Protein AF-A0A9P4R1N8-F1 (afdb_monomer)

Mean predicted aligned error: 10.85 Å

Radius of gyration: 24.96 Å; Cα contacts (8 Å, |Δi|>4): 109; chains: 1; bounding box: 62×34×79 Å

pLDDT: mean 79.17, std 12.23, range [41.78, 90.25]

Solvent-accessible surface area (backbone atoms only — not comparable to full-atom values): 8483 Å² total; per-residue (Å²): 139,83,81,83,84,75,71,70,53,79,75,74,76,54,83,70,43,81,48,61,42,69,92,67,31,77,74,81,20,54,46,74,44,60,58,75,69,59,45,51,52,51,46,52,49,48,19,52,48,48,38,55,48,39,56,56,51,44,51,53,50,44,51,51,52,49,60,65,64,68,69,62,89,75,83,44,74,67,52,55,52,52,52,50,47,62,70,72,44,83,48,42,59,60,39,17,53,52,37,49,51,50,28,58,73,32,56,88,78,39,88,63,34,45,77,71,33,47,64,57,23,50,51,26,43,50,54,41,51,54,28,48,50,60,22,50,53,44,53,55,56,52,59,69,62,66,78,116

Nearest PDB structures (foldseek):
  8szb-assembly1_A  TM=3.441E-01  e=2.178E+00  Homo sapiens
  1xkp-assembly1_A  TM=3.219E-01  e=4.173E+00  Yersinia pestis
  4bpd-assembly2_D  TM=3.514E-01  e=6.438E+00  Escherichia coli K-12
  4brb-assembly2_D  TM=3.048E-01  e=7.575E+00  Escherichia coli K-12

Sequence (148 aa):
MDPAQSLGSADDDVYLGFWINRSVGAVRGSTVTLNRRGGSILIAFLALYITMFGSSFWHLCRYFLHLYCSKDFNTDGLYHQRQALLRNLEMAYDTAVELLVASHAWRKRAQKARRRILPIALLAAIVHLAFFAAGARNFVLLARQTDW

Structure (mmCIF, N/CA/C/O backbone):
data_AF-A0A9P4R1N8-F1
#
_entry.id   AF-A0A9P4R1N8-F1
#
loop_
_atom_site.group_PDB
_atom_site.id
_atom_site.type_symbol
_atom_site.label_atom_id
_atom_site.label_alt_id
_atom_site.label_comp_id
_atom_site.label_asym_id
_atom_site.label_entity_id
_atom_site.label_seq_id
_atom_site.pdbx_PDB_ins_code
_atom_site.Cartn_x
_atom_site.Cartn_y
_atom_site.Cartn_z
_atom_site.occupancy
_atom_site.B_iso_or_equiv
_atom_site.auth_seq_id
_atom_site.auth_comp_id
_atom_site.auth_asym_id
_atom_site.auth_atom_id
_atom_site.pdbx_PDB_model_num
ATOM 1 N N . MET A 1 1 ? 37.495 15.752 -52.838 1.00 44.69 1 MET A N 1
ATOM 2 C CA . MET A 1 1 ? 38.310 14.720 -52.168 1.00 44.69 1 MET A CA 1
ATOM 3 C C . MET A 1 1 ? 38.808 15.377 -50.894 1.00 44.69 1 MET A C 1
ATOM 5 O O . MET A 1 1 ? 39.602 16.293 -51.016 1.00 44.69 1 MET A O 1
ATOM 9 N N . ASP A 1 2 ? 38.217 15.159 -49.720 1.00 41.78 2 ASP A N 1
ATOM 10 C CA . ASP A 1 2 ? 37.586 13.926 -49.225 1.00 41.78 2 ASP A CA 1
ATOM 11 C C . ASP A 1 2 ? 36.152 14.093 -48.680 1.00 41.78 2 ASP A C 1
ATOM 13 O O . ASP A 1 2 ? 35.834 15.120 -48.080 1.00 41.78 2 ASP A O 1
ATOM 17 N N . PRO A 1 3 ? 35.270 13.097 -48.897 1.00 46.81 3 PRO A N 1
ATOM 18 C CA . PRO A 1 3 ? 33.913 13.080 -48.376 1.00 46.81 3 PRO A CA 1
ATOM 19 C C . PRO A 1 3 ? 33.873 12.517 -46.945 1.00 46.81 3 PRO A C 1
ATOM 21 O O . PRO A 1 3 ? 34.488 11.501 -46.644 1.00 46.81 3 PRO A O 1
ATOM 24 N N . ALA A 1 4 ? 33.109 13.189 -46.086 1.00 49.06 4 ALA A N 1
ATOM 25 C CA . ALA A 1 4 ? 32.310 12.618 -45.000 1.00 49.06 4 ALA A CA 1
ATOM 26 C C . ALA A 1 4 ? 32.800 11.297 -44.361 1.00 49.06 4 ALA A C 1
ATOM 28 O O . ALA A 1 4 ? 32.315 10.217 -44.691 1.00 49.06 4 ALA A O 1
ATOM 29 N N . GLN A 1 5 ? 33.633 11.396 -43.323 1.00 48.22 5 GLN A N 1
ATOM 30 C CA . GLN A 1 5 ? 33.557 10.450 -42.206 1.00 48.22 5 GLN A CA 1
ATOM 31 C C . GLN A 1 5 ? 32.562 10.996 -41.176 1.00 48.22 5 GLN A C 1
ATOM 33 O O . GLN A 1 5 ? 32.940 11.469 -40.107 1.00 48.22 5 GLN A O 1
ATOM 38 N N . SER A 1 6 ? 31.266 10.943 -41.495 1.00 51.19 6 SER A N 1
ATOM 39 C CA . SER A 1 6 ? 30.252 10.838 -40.446 1.00 51.19 6 SER A CA 1
ATOM 40 C C . SER A 1 6 ? 30.328 9.406 -39.925 1.00 51.19 6 SER A C 1
ATOM 42 O O . SER A 1 6 ? 29.595 8.529 -40.381 1.00 51.19 6 SER A O 1
ATOM 44 N N . LEU A 1 7 ? 31.296 9.143 -39.044 1.00 53.75 7 LEU A N 1
ATOM 45 C CA . LEU A 1 7 ? 31.261 7.958 -38.198 1.00 53.75 7 LEU A CA 1
ATOM 46 C C . LEU A 1 7 ? 29.929 8.038 -37.456 1.00 53.75 7 LEU A C 1
ATOM 48 O O . LEU A 1 7 ? 29.767 8.905 -36.596 1.00 53.75 7 LEU A O 1
ATOM 52 N N . GLY A 1 8 ? 28.965 7.210 -37.874 1.00 55.44 8 GLY A N 1
ATOM 53 C CA . GLY A 1 8 ? 27.732 7.009 -37.125 1.00 55.44 8 GLY A CA 1
ATOM 54 C C . GLY A 1 8 ? 28.132 6.814 -35.674 1.00 55.44 8 GLY A C 1
ATOM 55 O O . GLY A 1 8 ? 29.074 6.069 -35.381 1.00 55.44 8 GLY A O 1
ATOM 56 N N . SER A 1 9 ? 27.520 7.594 -34.790 1.00 61.56 9 SER A N 1
ATOM 57 C CA . SER A 1 9 ? 27.794 7.481 -33.365 1.00 61.56 9 SER A CA 1
ATOM 58 C C . SER A 1 9 ? 27.618 6.012 -32.988 1.00 61.56 9 SER A C 1
ATOM 60 O O . SER A 1 9 ? 26.730 5.357 -33.524 1.00 61.56 9 SER A O 1
ATOM 62 N N . ALA A 1 10 ? 28.413 5.467 -32.066 1.00 61.38 10 ALA A N 1
ATOM 63 C CA . ALA A 1 10 ? 28.182 4.101 -31.581 1.00 61.38 10 ALA A CA 1
ATOM 64 C C . ALA A 1 10 ? 26.733 3.894 -31.074 1.00 61.38 10 ALA A C 1
ATOM 66 O O . ALA A 1 10 ? 26.268 2.765 -30.988 1.00 61.38 10 ALA A O 1
ATOM 67 N N . ASP A 1 11 ? 26.025 4.988 -30.771 1.00 59.50 11 ASP A N 1
ATOM 68 C CA . ASP A 1 11 ? 24.604 5.035 -30.418 1.00 59.50 11 ASP A CA 1
ATOM 69 C C . ASP A 1 11 ? 23.653 4.755 -31.609 1.00 59.50 11 ASP A C 1
ATOM 71 O O . ASP A 1 11 ? 22.560 4.232 -31.403 1.00 59.50 11 ASP A O 1
ATOM 75 N N . ASP A 1 12 ? 24.067 5.035 -32.852 1.00 65.12 12 ASP A N 1
ATOM 76 C CA . ASP A 1 12 ? 23.300 4.751 -34.079 1.00 65.12 12 ASP A CA 1
ATOM 77 C C . ASP A 1 12 ? 23.357 3.263 -34.478 1.00 65.12 12 ASP A C 1
ATOM 79 O O . ASP A 1 12 ? 22.487 2.781 -35.204 1.00 65.12 12 ASP A O 1
ATOM 83 N N . ASP A 1 13 ? 24.362 2.528 -33.989 1.00 71.69 13 ASP A N 1
ATOM 84 C CA . ASP A 1 13 ? 24.620 1.119 -34.335 1.00 71.69 13 ASP A CA 1
ATOM 85 C C . ASP A 1 13 ? 23.985 0.128 -33.333 1.00 71.69 13 ASP A C 1
ATOM 87 O O . ASP A 1 13 ? 24.102 -1.095 -33.460 1.00 71.69 13 ASP A O 1
ATOM 91 N N . VAL A 1 14 ? 23.287 0.636 -32.309 1.00 78.62 14 VAL A N 1
ATOM 92 C CA . VAL A 1 14 ? 22.598 -0.186 -31.307 1.00 78.62 14 VAL A CA 1
ATOM 93 C C . VAL A 1 14 ? 21.153 -0.430 -31.726 1.00 78.62 14 VAL A C 1
ATOM 95 O O . VAL A 1 14 ? 20.355 0.489 -31.897 1.00 78.62 14 VAL A O 1
ATOM 98 N N . TYR A 1 15 ? 20.768 -1.705 -31.798 1.00 80.94 15 TYR A N 1
ATOM 99 C CA . TYR A 1 15 ? 19.375 -2.080 -32.013 1.00 80.94 15 TYR A CA 1
ATOM 100 C C . TYR A 1 15 ? 18.495 -1.643 -30.830 1.00 80.94 15 TYR A C 1
ATOM 102 O O . TYR A 1 15 ? 18.542 -2.219 -29.737 1.00 80.94 15 TYR A O 1
ATOM 110 N N . LEU A 1 16 ? 17.658 -0.634 -31.069 1.00 86.00 16 LEU A N 1
ATOM 111 C CA . LEU A 1 16 ? 16.576 -0.238 -30.177 1.00 86.00 16 LEU A CA 1
ATOM 112 C C . LEU A 1 16 ? 15.336 -1.068 -30.500 1.00 86.00 16 LEU A C 1
ATOM 114 O O . LEU A 1 16 ? 14.854 -1.081 -31.632 1.00 86.00 16 LEU A O 1
ATOM 118 N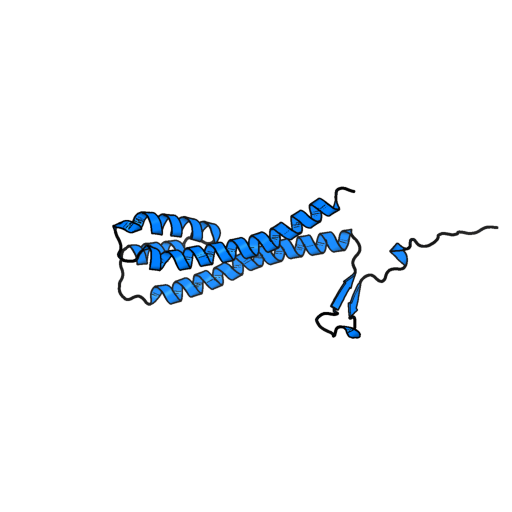 N . GLY A 1 17 ? 14.797 -1.752 -29.499 1.00 84.88 17 GLY A N 1
ATOM 119 C CA . GLY A 1 17 ? 13.645 -2.613 -29.696 1.00 84.88 17 GLY A CA 1
ATOM 120 C C . GLY A 1 17 ? 13.598 -3.790 -28.741 1.00 84.88 17 GLY A C 1
ATOM 121 O O . GLY A 1 17 ? 14.367 -3.905 -27.784 1.00 84.88 17 GLY A O 1
ATOM 122 N N . PHE A 1 18 ? 12.635 -4.660 -29.005 1.00 87.81 18 PHE A N 1
ATOM 123 C CA . PHE A 1 18 ? 12.411 -5.870 -28.238 1.00 87.81 18 PHE A CA 1
ATOM 124 C C . PHE A 1 18 ? 13.288 -6.994 -28.776 1.00 87.81 18 PHE A C 1
ATOM 126 O O . PHE A 1 18 ? 13.272 -7.286 -29.971 1.00 87.81 18 PHE A O 1
ATOM 133 N N . TRP A 1 19 ? 14.014 -7.669 -27.897 1.00 89.06 19 TRP A N 1
ATOM 134 C CA . TRP A 1 19 ? 14.786 -8.845 -28.262 1.00 89.06 19 TRP A CA 1
ATOM 135 C C . TRP A 1 19 ? 14.725 -9.890 -27.149 1.00 89.06 19 TRP A C 1
ATOM 137 O O . TRP A 1 19 ? 14.548 -9.578 -25.972 1.00 89.06 19 TRP A O 1
ATOM 147 N N . ILE A 1 20 ? 14.836 -11.163 -27.531 1.00 88.25 20 ILE A N 1
ATOM 148 C CA . ILE A 1 20 ? 14.798 -12.285 -26.591 1.00 88.25 20 ILE A CA 1
ATOM 149 C C . ILE A 1 20 ? 16.135 -13.006 -26.643 1.00 88.25 20 ILE A C 1
ATOM 151 O O . ILE A 1 20 ? 16.477 -13.623 -27.655 1.00 88.25 20 ILE A O 1
ATOM 155 N N . ASN A 1 21 ? 16.843 -13.022 -25.519 1.00 87.44 21 ASN A N 1
ATOM 156 C CA . ASN A 1 21 ? 17.955 -13.933 -25.329 1.00 87.44 21 ASN A CA 1
ATOM 157 C C . ASN A 1 21 ? 17.439 -15.376 -25.211 1.00 87.44 21 ASN A C 1
ATOM 159 O O . ASN A 1 21 ? 16.977 -15.813 -24.153 1.00 87.44 21 ASN A O 1
ATOM 163 N N . ARG A 1 22 ? 17.531 -16.136 -26.306 1.00 88.12 22 ARG A N 1
ATOM 164 C CA . ARG A 1 22 ? 17.058 -17.526 -26.370 1.00 88.12 22 ARG A CA 1
ATOM 165 C C . ARG A 1 22 ? 17.821 -18.472 -25.435 1.00 88.12 22 ARG A C 1
ATOM 167 O O . ARG A 1 22 ? 17.237 -19.477 -25.045 1.00 88.12 22 ARG A O 1
ATOM 174 N N . SER A 1 23 ? 19.057 -18.161 -25.030 1.00 87.50 23 SER A N 1
ATOM 175 C CA . SER A 1 23 ? 19.835 -19.031 -24.129 1.00 87.50 23 SER A CA 1
ATOM 176 C C . SER A 1 23 ? 19.353 -18.984 -22.674 1.00 87.50 23 SER A C 1
ATOM 178 O O . SER A 1 23 ? 19.504 -19.959 -21.946 1.00 87.50 23 SER A O 1
ATOM 180 N N . VAL A 1 24 ? 18.720 -17.880 -22.262 1.00 84.19 24 VAL A N 1
ATOM 181 C CA . VAL A 1 24 ? 18.154 -17.680 -20.911 1.00 84.19 24 VAL A CA 1
ATOM 182 C C . VAL A 1 24 ? 16.660 -18.057 -20.859 1.00 84.19 24 VAL A C 1
ATOM 184 O O . VAL A 1 24 ? 16.052 -18.128 -19.789 1.00 84.19 24 VAL A O 1
ATOM 187 N N . GLY A 1 25 ? 16.064 -18.349 -22.020 1.00 85.69 25 GLY A N 1
ATOM 188 C CA . GLY A 1 25 ? 14.656 -18.701 -22.183 1.00 85.69 25 GLY A CA 1
ATOM 189 C C . GLY A 1 25 ? 13.755 -17.496 -22.465 1.00 85.69 25 GLY A C 1
ATOM 190 O O . GLY A 1 25 ? 14.101 -16.346 -22.206 1.00 85.69 25 GLY A O 1
ATOM 191 N N . ALA A 1 26 ? 12.561 -17.765 -23.001 1.00 80.56 26 ALA A N 1
ATOM 192 C CA . ALA A 1 26 ? 11.684 -16.733 -23.564 1.00 80.56 26 ALA A CA 1
ATOM 193 C C . ALA A 1 26 ? 11.163 -15.700 -22.548 1.00 80.56 26 ALA A C 1
ATOM 195 O O . ALA A 1 26 ? 10.891 -14.567 -22.927 1.00 80.56 26 ALA A O 1
ATOM 196 N N . VAL A 1 27 ? 11.037 -16.080 -21.271 1.00 80.50 27 VAL A N 1
ATOM 197 C CA . VAL A 1 27 ? 10.495 -15.199 -20.223 1.00 80.50 27 VAL A CA 1
ATOM 198 C C . VAL A 1 27 ? 11.593 -14.335 -19.601 1.00 80.50 27 VAL A C 1
ATOM 200 O O . VAL A 1 27 ? 11.507 -13.114 -19.632 1.00 80.50 27 VAL A O 1
ATOM 203 N N . ARG A 1 28 ? 12.656 -14.949 -19.059 1.00 81.94 28 ARG A N 1
ATOM 204 C CA . ARG A 1 28 ? 13.758 -14.212 -18.408 1.00 81.94 28 ARG A CA 1
ATOM 205 C C . ARG A 1 28 ? 14.693 -13.515 -19.397 1.00 81.94 28 ARG A C 1
ATOM 207 O O . ARG A 1 28 ? 15.369 -12.575 -19.003 1.00 81.94 28 ARG A O 1
ATOM 214 N N . GLY A 1 29 ? 14.754 -13.983 -20.642 1.00 82.38 29 GLY A N 1
ATOM 215 C CA . GLY A 1 29 ? 15.601 -13.409 -21.686 1.00 82.38 29 GLY A CA 1
ATOM 216 C C . GLY A 1 29 ? 14.965 -12.252 -22.455 1.00 82.38 29 GLY A C 1
ATOM 217 O O . GLY A 1 29 ? 15.614 -11.717 -23.346 1.00 82.38 29 GLY A O 1
ATOM 218 N N . SER A 1 30 ? 13.713 -11.893 -22.167 1.00 86.69 30 SER A N 1
ATOM 219 C CA . SER A 1 30 ? 12.997 -10.814 -22.848 1.00 86.69 30 SER A CA 1
ATOM 220 C C . SER A 1 30 ? 13.487 -9.445 -22.369 1.00 86.69 30 SER A C 1
ATOM 222 O O . SER A 1 30 ? 13.219 -9.061 -21.231 1.00 86.69 30 SER A O 1
ATOM 224 N N . THR A 1 31 ? 14.131 -8.685 -23.253 1.00 87.06 31 THR A N 1
ATOM 225 C CA . THR A 1 31 ? 14.684 -7.360 -22.954 1.00 87.06 31 THR A CA 1
ATOM 226 C C . THR A 1 31 ? 14.211 -6.342 -23.988 1.00 87.06 31 THR A C 1
ATOM 228 O O . THR A 1 31 ? 14.164 -6.619 -25.185 1.00 87.06 31 THR A O 1
ATOM 231 N N . VAL A 1 32 ? 13.869 -5.141 -23.522 1.00 87.88 32 VAL A N 1
ATOM 232 C CA . VAL A 1 32 ? 13.564 -3.985 -24.374 1.00 87.88 32 VAL A CA 1
ATOM 233 C C . VAL A 1 32 ? 14.689 -2.971 -24.226 1.00 87.88 32 VAL A C 1
ATOM 235 O O . VAL A 1 32 ? 14.909 -2.447 -23.135 1.00 87.88 32 VAL A O 1
ATOM 238 N N . THR A 1 33 ? 15.387 -2.696 -25.323 1.00 87.38 33 THR A N 1
ATOM 239 C CA . THR A 1 33 ? 16.427 -1.666 -25.389 1.00 87.38 33 THR A CA 1
ATOM 240 C C . THR A 1 33 ? 15.800 -0.367 -25.891 1.00 87.38 33 THR A C 1
ATOM 242 O O . THR A 1 33 ? 15.188 -0.344 -26.958 1.00 87.38 33 THR A O 1
ATOM 245 N N . LEU A 1 34 ? 15.934 0.715 -25.122 1.00 86.12 34 LEU A N 1
ATOM 246 C CA . LEU A 1 34 ? 15.405 2.045 -25.441 1.00 86.12 34 LEU A CA 1
ATOM 247 C C . LEU A 1 34 ? 16.510 3.087 -25.289 1.00 86.12 34 LEU A C 1
ATOM 249 O O . LEU A 1 34 ? 17.396 2.934 -24.448 1.00 86.12 34 LEU A O 1
ATOM 253 N N . ASN A 1 35 ? 16.408 4.183 -26.042 1.00 85.62 35 ASN A N 1
ATOM 254 C CA . ASN A 1 35 ? 17.236 5.358 -25.787 1.00 85.62 35 ASN A CA 1
ATOM 255 C C . ASN A 1 35 ? 16.909 5.967 -24.406 1.00 85.62 35 ASN A C 1
ATOM 257 O O . ASN A 1 35 ? 15.839 5.729 -23.834 1.00 85.62 35 ASN A O 1
ATOM 261 N N . ARG A 1 36 ? 17.822 6.783 -23.860 1.00 81.56 36 ARG A N 1
ATOM 262 C CA . ARG A 1 36 ? 17.713 7.338 -22.492 1.00 81.56 36 ARG A CA 1
ATOM 263 C C . ARG A 1 36 ? 16.375 8.044 -22.234 1.00 81.56 36 ARG A C 1
ATOM 265 O O . ARG A 1 36 ? 15.785 7.865 -21.173 1.00 81.56 36 ARG A O 1
ATOM 272 N N . ARG A 1 37 ? 15.871 8.804 -23.214 1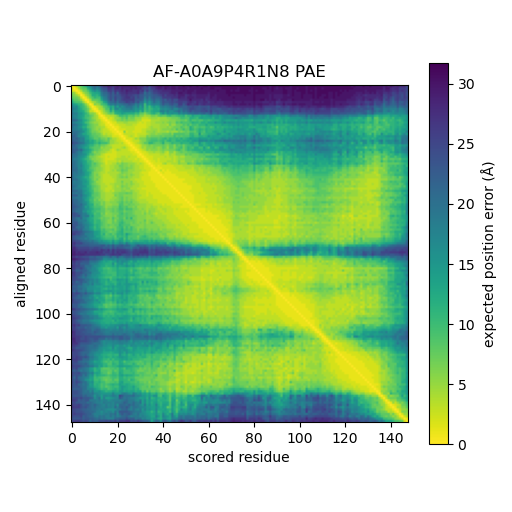.00 82.56 37 ARG A N 1
ATOM 273 C CA . ARG A 1 37 ? 14.597 9.538 -23.108 1.00 82.56 37 ARG A CA 1
ATOM 274 C C . ARG A 1 37 ? 13.377 8.612 -23.136 1.00 82.56 37 ARG A C 1
ATOM 276 O O . ARG A 1 37 ? 12.446 8.806 -22.365 1.00 82.56 37 ARG A O 1
ATOM 283 N N . GLY A 1 38 ? 13.364 7.608 -24.008 1.00 85.31 38 GLY A N 1
ATOM 284 C CA . GLY A 1 38 ? 12.290 6.618 -24.076 1.00 85.31 38 GLY A CA 1
ATOM 285 C C . GLY A 1 38 ? 12.235 5.756 -22.815 1.00 85.31 38 GLY A C 1
ATOM 286 O O . GLY A 1 38 ? 11.155 5.517 -22.279 1.00 85.31 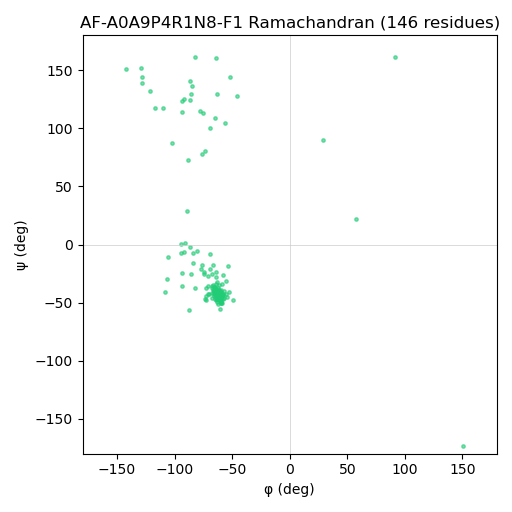38 GLY A O 1
ATOM 287 N N . GLY A 1 39 ? 13.401 5.365 -22.291 1.00 85.50 39 GLY A N 1
ATOM 288 C CA . GLY A 1 39 ? 13.517 4.642 -21.026 1.00 85.50 39 GLY A CA 1
ATOM 289 C C . GLY A 1 39 ? 12.981 5.445 -19.839 1.00 85.50 39 GLY A C 1
ATOM 290 O O . GLY A 1 39 ? 12.201 4.913 -19.051 1.00 85.50 39 GLY A O 1
ATOM 291 N N . SER A 1 40 ? 13.324 6.735 -19.736 1.00 83.88 40 SER A N 1
ATOM 292 C CA . SER A 1 40 ? 12.837 7.578 -18.638 1.00 83.88 40 SER A CA 1
ATOM 293 C C . SER A 1 40 ? 11.322 7.791 -18.680 1.00 83.88 40 SER A C 1
ATOM 295 O O . SER A 1 40 ? 10.660 7.678 -17.647 1.00 83.88 40 SER A O 1
ATOM 297 N N . ILE A 1 41 ? 10.754 8.013 -19.872 1.00 87.81 41 ILE A N 1
ATOM 298 C CA . ILE A 1 41 ? 9.300 8.122 -20.074 1.00 87.81 41 ILE A CA 1
ATOM 299 C C . ILE A 1 41 ? 8.600 6.813 -19.693 1.00 87.81 41 ILE A C 1
ATOM 301 O O . ILE A 1 41 ? 7.594 6.846 -18.984 1.00 87.81 41 ILE A O 1
ATOM 305 N N . LEU A 1 42 ? 9.132 5.662 -20.117 1.00 88.69 42 LEU A N 1
ATOM 306 C CA . LEU A 1 42 ? 8.550 4.358 -19.801 1.00 88.69 42 LEU A CA 1
ATOM 307 C C . LEU A 1 42 ? 8.559 4.080 -18.291 1.00 88.69 42 LEU A C 1
ATOM 309 O O . LEU A 1 42 ? 7.552 3.634 -17.745 1.00 88.69 42 LEU A O 1
ATOM 313 N N . ILE A 1 43 ? 9.667 4.376 -17.607 1.00 87.19 43 ILE A N 1
ATOM 314 C CA . ILE A 1 43 ? 9.787 4.213 -16.151 1.00 87.19 43 ILE A CA 1
ATOM 315 C C . ILE A 1 43 ? 8.792 5.124 -15.420 1.00 87.19 43 ILE A C 1
ATOM 317 O O . ILE A 1 43 ? 8.105 4.665 -14.506 1.00 87.19 43 ILE A O 1
ATOM 321 N N . ALA A 1 44 ? 8.676 6.391 -15.829 1.00 85.81 44 ALA A N 1
ATOM 322 C CA . ALA A 1 44 ? 7.721 7.332 -15.245 1.00 85.81 44 ALA A CA 1
ATOM 323 C C . ALA A 1 44 ? 6.268 6.871 -15.448 1.00 85.81 44 ALA A C 1
ATOM 325 O O . ALA A 1 44 ? 5.483 6.855 -14.498 1.00 85.81 44 ALA A O 1
ATOM 326 N N . PHE A 1 45 ? 5.923 6.425 -16.660 1.00 89.94 45 PHE A N 1
ATOM 327 C CA . PHE A 1 45 ? 4.616 5.840 -16.953 1.00 89.94 45 PHE A CA 1
ATOM 328 C C . PHE A 1 45 ? 4.333 4.631 -16.059 1.00 89.94 45 PHE A C 1
ATOM 330 O O . PHE A 1 45 ? 3.267 4.554 -15.451 1.00 89.94 45 PHE A O 1
ATOM 337 N N . LEU A 1 46 ? 5.291 3.711 -15.923 1.00 89.94 46 LEU A N 1
ATOM 338 C CA . LEU A 1 46 ? 5.117 2.505 -15.120 1.00 89.94 46 LEU A CA 1
ATOM 339 C C . LEU A 1 46 ? 4.955 2.830 -13.629 1.00 89.94 46 LEU A C 1
ATOM 341 O O . LEU A 1 46 ? 4.146 2.204 -12.949 1.00 89.94 46 LEU A O 1
ATOM 345 N N . ALA A 1 47 ? 5.666 3.840 -13.125 1.00 86.19 47 ALA A N 1
ATOM 346 C CA . ALA A 1 47 ? 5.513 4.327 -11.757 1.00 86.19 47 ALA A CA 1
ATOM 347 C C . ALA A 1 47 ? 4.088 4.834 -11.485 1.00 86.19 47 ALA A C 1
ATOM 349 O O . ALA A 1 47 ? 3.465 4.440 -10.494 1.00 86.19 47 ALA A O 1
ATOM 350 N N . LEU A 1 48 ? 3.552 5.665 -12.383 1.00 87.12 48 LEU A N 1
ATOM 351 C CA . LEU A 1 48 ? 2.178 6.166 -12.299 1.00 87.12 48 LEU A CA 1
ATOM 352 C C . LEU A 1 48 ? 1.159 5.032 -12.433 1.00 87.12 48 LEU A C 1
ATOM 354 O O . LEU A 1 48 ? 0.223 4.944 -11.640 1.00 87.12 48 LEU A O 1
ATOM 358 N N . TYR A 1 49 ? 1.377 4.130 -13.388 1.00 88.00 49 TYR A N 1
ATOM 359 C CA . TYR A 1 49 ? 0.517 2.980 -13.633 1.00 88.00 49 TYR A CA 1
ATOM 360 C C . TYR A 1 49 ? 0.418 2.073 -12.404 1.00 88.00 49 TYR A C 1
ATOM 362 O O . TYR A 1 49 ? -0.684 1.779 -11.950 1.00 88.00 49 TYR A O 1
ATOM 370 N N . ILE A 1 50 ? 1.553 1.686 -11.811 1.00 88.19 50 ILE A N 1
ATOM 371 C CA . ILE A 1 50 ? 1.596 0.861 -10.594 1.00 88.19 50 ILE A CA 1
ATOM 372 C C . ILE A 1 50 ? 0.881 1.569 -9.437 1.00 88.19 50 ILE A C 1
ATOM 374 O O . ILE A 1 50 ? 0.128 0.933 -8.703 1.00 88.19 50 ILE A O 1
ATOM 378 N N . THR A 1 51 ? 1.068 2.883 -9.296 1.00 84.69 51 THR A N 1
ATOM 379 C CA . THR A 1 51 ? 0.419 3.679 -8.244 1.00 84.69 51 THR A CA 1
ATOM 380 C C . THR A 1 51 ? -1.105 3.674 -8.403 1.00 84.69 51 THR A C 1
ATOM 382 O O . THR A 1 51 ? -1.827 3.385 -7.449 1.00 84.69 51 THR A O 1
ATOM 385 N N . MET A 1 52 ? -1.605 3.903 -9.621 1.00 86.00 52 MET A N 1
ATOM 386 C CA . MET A 1 52 ? -3.035 3.849 -9.945 1.00 86.00 52 MET A CA 1
ATOM 387 C C . MET A 1 52 ? -3.626 2.444 -9.739 1.00 86.00 52 MET A C 1
ATOM 389 O O . MET A 1 52 ? -4.726 2.291 -9.197 1.00 86.00 52 MET A O 1
ATOM 393 N N . PHE A 1 53 ? -2.880 1.404 -10.121 1.00 89.81 53 PHE A 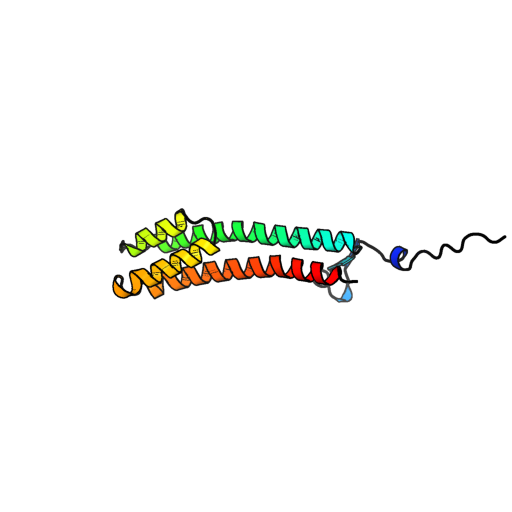N 1
ATOM 394 C CA . PHE A 1 53 ? -3.253 0.013 -9.862 1.00 89.81 53 PHE A CA 1
ATOM 395 C C . PHE A 1 53 ? -3.337 -0.292 -8.367 1.00 89.81 53 PHE A C 1
ATOM 397 O O . PHE A 1 53 ? -4.249 -1.005 -7.954 1.00 89.81 53 PHE A O 1
ATOM 404 N N . GLY A 1 54 ? -2.453 0.283 -7.550 1.00 85.62 54 GLY A N 1
ATOM 405 C CA . GLY A 1 54 ? -2.483 0.150 -6.094 1.00 85.62 54 GLY A CA 1
ATOM 406 C C . GLY A 1 54 ? -3.798 0.623 -5.476 1.00 85.62 54 GLY A C 1
ATOM 407 O O . GLY A 1 54 ? -4.371 -0.081 -4.642 1.00 85.62 54 GLY A O 1
ATOM 408 N N . SER A 1 55 ? -4.332 1.758 -5.933 1.00 84.56 55 SER A N 1
ATOM 409 C CA . SER A 1 55 ? -5.640 2.260 -5.484 1.00 84.56 55 SER A CA 1
ATOM 410 C C . SER A 1 55 ? -6.778 1.305 -5.853 1.00 84.56 55 SER A C 1
ATOM 412 O O . SER A 1 55 ? -7.621 0.974 -5.020 1.00 84.56 55 SER A O 1
ATOM 414 N N . SER A 1 56 ? -6.767 0.787 -7.083 1.00 87.88 56 SER A N 1
ATOM 415 C CA . SER A 1 56 ? -7.774 -0.181 -7.541 1.00 87.88 56 SER A CA 1
ATOM 416 C C . SER A 1 56 ? -7.681 -1.511 -6.786 1.00 87.88 56 SER A C 1
ATOM 418 O O . SER A 1 56 ? -8.697 -2.093 -6.402 1.00 87.88 56 SER A O 1
ATOM 420 N N . PHE A 1 57 ? -6.462 -1.978 -6.511 1.00 89.44 57 PHE A N 1
ATOM 421 C CA . PHE A 1 57 ? -6.216 -3.170 -5.706 1.00 89.44 57 PHE A CA 1
ATOM 422 C C . PHE A 1 57 ? -6.740 -2.995 -4.278 1.00 89.44 57 PHE A C 1
ATOM 424 O O . PHE A 1 57 ? -7.397 -3.890 -3.743 1.00 89.44 57 PHE A O 1
ATOM 431 N N . TRP A 1 58 ? -6.534 -1.820 -3.677 1.00 89.88 58 TRP A N 1
ATOM 432 C CA . TRP A 1 58 ? -7.094 -1.511 -2.367 1.00 89.88 58 TRP A CA 1
ATOM 433 C C . TRP A 1 58 ? -8.627 -1.557 -2.355 1.00 89.88 58 TRP A C 1
ATOM 435 O O . TRP A 1 58 ? -9.198 -2.113 -1.417 1.00 89.88 58 TRP A O 1
ATOM 445 N N . HIS A 1 59 ? -9.311 -1.071 -3.396 1.00 88.06 59 HIS A N 1
ATOM 446 C CA . HIS A 1 59 ? -10.771 -1.198 -3.494 1.00 88.06 59 HIS A CA 1
ATOM 447 C C . HIS A 1 59 ? -11.237 -2.657 -3.428 1.00 88.06 59 HIS A C 1
ATOM 449 O O . HIS A 1 59 ? -12.212 -2.962 -2.736 1.00 88.06 59 HIS A O 1
ATOM 455 N N . LEU A 1 60 ? -10.512 -3.568 -4.082 1.00 90.25 60 LEU A N 1
ATOM 456 C CA . LEU A 1 60 ? -10.794 -4.999 -4.027 1.00 90.25 60 LEU A CA 1
ATOM 457 C C . LEU A 1 60 ? -10.534 -5.575 -2.625 1.00 90.25 60 LEU A C 1
ATOM 459 O O . LEU A 1 60 ? -11.387 -6.273 -2.074 1.00 90.25 60 LEU A O 1
ATOM 463 N N . CYS A 1 61 ? -9.398 -5.243 -2.004 1.00 88.81 61 CYS A N 1
ATOM 464 C CA . CYS A 1 61 ? -9.095 -5.642 -0.626 1.00 88.81 61 CYS A CA 1
ATOM 465 C C . CYS A 1 61 ? -10.165 -5.159 0.356 1.00 88.81 61 CYS A C 1
ATOM 467 O O . CYS A 1 61 ? -10.630 -5.935 1.189 1.00 88.81 61 CYS A O 1
ATOM 469 N N . ARG A 1 62 ? -10.579 -3.894 0.246 1.00 86.50 62 ARG A N 1
ATOM 470 C CA . ARG A 1 62 ? -11.617 -3.267 1.069 1.00 86.50 62 ARG A CA 1
ATOM 471 C C . ARG A 1 62 ? -12.956 -3.979 0.909 1.00 86.50 62 ARG A C 1
ATOM 473 O O . ARG A 1 62 ? -13.615 -4.248 1.911 1.00 86.50 62 ARG A O 1
ATOM 480 N N . TYR A 1 63 ? -13.334 -4.329 -0.320 1.00 87.12 63 TYR A N 1
ATOM 481 C CA . TYR A 1 63 ? -14.540 -5.110 -0.592 1.00 87.12 63 TYR A CA 1
ATOM 482 C C . TYR A 1 63 ? -14.505 -6.473 0.109 1.00 87.12 63 TYR A C 1
ATOM 484 O O . TYR A 1 63 ? -15.433 -6.816 0.844 1.00 87.12 63 TYR A O 1
ATOM 492 N N . PHE A 1 64 ? -13.412 -7.226 -0.041 1.00 88.50 64 PHE A N 1
ATOM 493 C CA . PHE A 1 64 ? -13.271 -8.515 0.632 1.00 88.50 64 PHE A CA 1
ATOM 494 C C . PHE A 1 64 ? -13.264 -8.363 2.152 1.00 88.50 64 PHE A C 1
ATOM 496 O O . PHE A 1 64 ? -13.997 -9.072 2.837 1.00 88.50 64 PHE A O 1
ATOM 503 N N . LEU A 1 65 ? -12.499 -7.413 2.692 1.00 86.38 65 LEU A N 1
ATOM 504 C CA . LEU A 1 65 ? -12.475 -7.100 4.121 1.00 86.38 65 LEU A CA 1
ATOM 505 C C . LEU A 1 65 ? -13.874 -6.806 4.653 1.00 86.38 65 LEU A C 1
ATOM 507 O O . LEU A 1 65 ? -14.240 -7.337 5.699 1.00 86.38 65 LEU A O 1
ATOM 511 N N . HIS A 1 66 ? -14.662 -6.008 3.932 1.00 84.81 66 HIS A N 1
ATOM 512 C CA . HIS A 1 66 ? -16.045 -5.727 4.292 1.00 84.81 66 HIS A CA 1
ATOM 513 C C . HIS A 1 66 ? -16.876 -7.014 4.328 1.00 84.81 66 HIS A C 1
ATOM 515 O O . HIS A 1 66 ? -17.532 -7.280 5.333 1.00 84.81 66 HIS A O 1
ATOM 521 N N . LEU A 1 67 ? -16.782 -7.855 3.294 1.00 85.31 67 LEU A N 1
ATOM 522 C CA . LEU A 1 67 ? -17.523 -9.115 3.209 1.00 85.31 67 LEU A CA 1
ATOM 523 C C . LEU A 1 67 ? -17.149 -10.102 4.325 1.00 85.31 67 LEU A C 1
ATOM 525 O O . LEU A 1 67 ? -18.031 -10.704 4.934 1.00 85.31 67 LEU A O 1
ATOM 529 N N . TYR A 1 68 ? -15.858 -10.262 4.625 1.00 83.19 68 TYR A N 1
ATOM 530 C CA . TYR A 1 68 ? -15.388 -11.123 5.713 1.00 83.19 68 TYR A CA 1
ATOM 531 C C . TYR A 1 68 ? -15.787 -10.573 7.085 1.00 83.19 68 TYR A C 1
ATOM 533 O O . TYR A 1 68 ? -16.226 -11.331 7.946 1.00 83.19 68 TYR A O 1
ATOM 541 N N . CYS A 1 69 ? -15.677 -9.257 7.286 1.00 78.19 69 CYS A N 1
ATOM 542 C CA . CYS A 1 69 ? -15.982 -8.613 8.561 1.00 78.19 69 CYS A CA 1
ATOM 543 C C . CYS A 1 69 ? -17.481 -8.478 8.840 1.00 78.19 69 CYS A C 1
ATOM 545 O O . CYS A 1 69 ? -17.823 -8.245 9.993 1.00 78.19 69 CYS A O 1
ATOM 547 N N . SER A 1 70 ? -18.351 -8.591 7.830 1.00 78.69 70 SER A N 1
ATOM 548 C CA . SER A 1 70 ? -19.813 -8.497 7.973 1.00 78.69 70 SER A CA 1
ATOM 549 C C . SER A 1 70 ? -20.468 -9.795 8.475 1.00 78.69 70 SER A C 1
ATOM 551 O O . SER A 1 70 ? -21.667 -9.829 8.723 1.00 78.69 70 SER A O 1
ATOM 553 N N . LYS A 1 71 ? -19.699 -10.884 8.626 1.00 71.56 71 LYS A N 1
ATOM 554 C CA . LYS A 1 71 ? -20.210 -12.201 9.057 1.00 71.56 71 LYS A CA 1
ATOM 555 C C . LYS A 1 71 ? -20.332 -12.364 10.578 1.00 71.56 71 LYS A C 1
ATOM 557 O O . LYS A 1 71 ? -20.855 -13.378 11.035 1.00 71.56 71 LYS A O 1
ATOM 562 N N . ASP A 1 72 ? -19.840 -11.405 11.362 1.00 64.00 72 ASP A N 1
ATOM 563 C CA . ASP A 1 72 ? -19.883 -11.479 12.824 1.00 64.00 72 ASP A CA 1
ATOM 564 C C . ASP A 1 72 ? -21.285 -11.120 13.354 1.00 64.00 72 ASP A C 1
ATOM 566 O O . ASP A 1 72 ? -21.719 -9.976 13.263 1.00 64.00 72 ASP A O 1
ATOM 570 N N . PHE A 1 73 ? -21.963 -12.090 13.978 1.00 57.75 73 PHE A N 1
ATOM 571 C CA . PHE A 1 73 ? -23.285 -11.933 14.613 1.00 57.75 73 PHE A CA 1
ATOM 572 C C . PHE A 1 73 ? -23.284 -11.072 15.891 1.00 57.75 73 PHE A C 1
ATOM 574 O O . PHE A 1 73 ? -24.344 -10.768 16.430 1.00 57.75 73 PHE A O 1
ATOM 581 N N . ASN A 1 74 ? -22.108 -10.695 16.404 1.00 61.50 74 ASN A N 1
ATOM 582 C CA . ASN A 1 74 ? -21.981 -9.907 17.628 1.00 61.50 74 ASN A CA 1
ATOM 583 C C . ASN A 1 74 ? -21.674 -8.438 17.285 1.00 61.50 74 ASN A C 1
ATOM 585 O O . ASN A 1 74 ? -20.511 -8.033 17.171 1.00 61.50 74 ASN A O 1
ATOM 589 N N . THR A 1 75 ? -22.739 -7.667 17.073 1.00 68.94 75 THR A N 1
ATOM 590 C CA . THR A 1 75 ? -22.749 -6.247 16.695 1.00 68.94 75 THR A CA 1
ATOM 591 C C . THR A 1 75 ? -22.421 -5.345 17.886 1.00 68.94 75 THR A C 1
ATOM 593 O O . THR A 1 75 ? -23.297 -4.744 18.500 1.00 68.94 75 THR A O 1
ATOM 596 N N . ASP A 1 76 ? -21.139 -5.265 18.235 1.00 78.12 76 ASP A N 1
ATOM 597 C CA . ASP A 1 76 ? -20.626 -4.273 19.190 1.00 78.12 76 ASP A CA 1
ATOM 598 C C . ASP A 1 76 ? -20.373 -2.917 18.487 1.00 78.12 76 ASP A C 1
ATOM 600 O O . ASP A 1 76 ? -20.209 -2.853 17.267 1.00 78.12 76 ASP A O 1
ATOM 604 N N . GLY A 1 77 ? -20.266 -1.809 19.223 1.00 81.94 77 GLY A N 1
ATOM 605 C CA . GLY A 1 77 ? -20.000 -0.475 18.656 1.00 81.94 77 GLY A CA 1
ATOM 606 C C . GLY A 1 77 ? -18.726 -0.422 17.800 1.00 81.94 77 GLY A C 1
ATOM 607 O O . GLY A 1 77 ? -18.673 0.265 16.778 1.00 81.94 77 GLY A O 1
ATOM 608 N N . LEU A 1 78 ? -17.726 -1.240 18.145 1.00 82.69 78 LEU A N 1
ATOM 609 C CA . LEU A 1 78 ? -16.495 -1.396 17.369 1.00 82.69 78 LEU A CA 1
ATOM 610 C C . LEU A 1 78 ? -16.728 -1.991 15.971 1.00 82.69 78 LEU A C 1
ATOM 612 O O . LEU A 1 78 ? -16.024 -1.644 15.021 1.00 82.69 78 LEU A O 1
ATOM 616 N N . TYR A 1 79 ? -17.702 -2.893 15.840 1.00 83.62 79 TYR A N 1
ATOM 617 C CA . TYR A 1 79 ? -18.077 -3.494 14.563 1.00 83.62 79 TYR A CA 1
ATOM 618 C C . TYR A 1 79 ? -18.646 -2.430 13.619 1.00 83.62 79 TYR A C 1
ATOM 620 O O . TYR A 1 79 ? -18.192 -2.320 12.477 1.00 83.62 79 TYR A O 1
ATOM 628 N N . HIS A 1 80 ? -19.562 -1.596 14.119 1.00 85.56 80 HIS A N 1
ATOM 629 C CA . HIS A 1 80 ? -20.169 -0.521 13.337 1.00 85.56 80 HIS A CA 1
ATOM 630 C C . HIS A 1 80 ? -19.147 0.544 12.942 1.00 85.56 80 HIS A C 1
ATOM 632 O O . HIS A 1 80 ? -19.105 0.940 11.777 1.00 85.56 80 HIS A O 1
ATOM 638 N N . GLN A 1 81 ? -18.259 0.943 13.860 1.00 87.69 81 GLN A N 1
ATOM 639 C CA . GLN A 1 81 ? -17.195 1.891 13.533 1.00 87.69 81 GLN A CA 1
ATOM 640 C C . GLN A 1 81 ? -16.256 1.331 12.458 1.00 87.69 81 GLN A C 1
ATOM 642 O O . GLN A 1 81 ? -15.952 2.023 11.492 1.00 87.69 81 GLN A O 1
ATOM 647 N N . ARG A 1 82 ? -15.847 0.060 12.559 1.00 87.62 82 ARG A N 1
ATOM 648 C CA . ARG A 1 82 ? -15.018 -0.590 11.532 1.00 87.62 82 ARG A CA 1
ATOM 649 C C . ARG A 1 82 ? -15.701 -0.595 10.163 1.00 87.62 82 ARG A C 1
ATOM 651 O O . ARG A 1 82 ? -15.046 -0.309 9.165 1.00 87.62 82 ARG A O 1
ATOM 658 N N . GLN A 1 83 ? -16.992 -0.917 10.097 1.00 87.38 83 GLN A N 1
ATOM 659 C CA . GLN A 1 83 ? -17.728 -0.901 8.831 1.00 87.38 83 GLN A CA 1
ATOM 660 C C . GLN A 1 83 ? -17.875 0.507 8.253 1.00 87.38 83 GLN A C 1
ATOM 662 O O . GLN A 1 83 ? -17.736 0.662 7.043 1.00 87.38 83 GLN A O 1
ATOM 667 N N . ALA A 1 84 ? -18.110 1.518 9.093 1.00 87.75 84 ALA A N 1
ATOM 668 C CA . ALA A 1 84 ? -18.169 2.910 8.661 1.00 87.75 84 ALA A CA 1
ATOM 669 C C . ALA A 1 84 ? -16.825 3.364 8.075 1.00 87.75 84 ALA A C 1
ATOM 671 O O . ALA A 1 84 ? -16.791 3.905 6.974 1.00 87.75 84 ALA A O 1
ATOM 672 N N . LEU A 1 85 ? -15.714 3.054 8.750 1.00 88.56 85 LEU A N 1
ATOM 673 C CA . LEU A 1 85 ? -14.367 3.356 8.259 1.00 88.56 85 LEU A CA 1
ATOM 674 C C . LEU A 1 85 ? -14.086 2.658 6.921 1.00 88.56 85 LEU A C 1
ATOM 676 O O . LEU A 1 85 ? -13.692 3.312 5.964 1.00 88.56 85 LEU A O 1
ATOM 680 N N . LEU A 1 86 ? -14.379 1.357 6.804 1.00 86.06 86 LEU A N 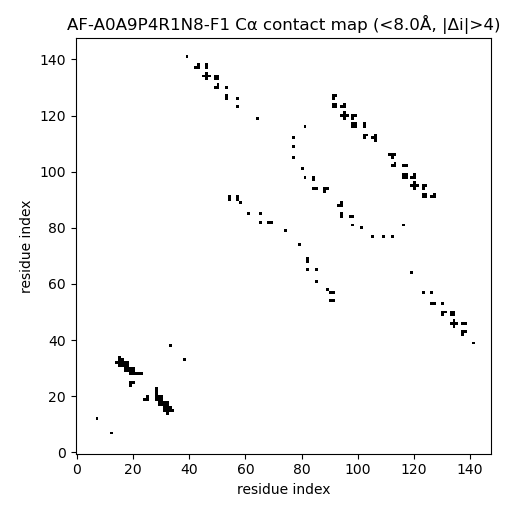1
ATOM 681 C CA . LEU A 1 86 ? -14.201 0.609 5.550 1.00 86.06 86 LEU A CA 1
ATOM 682 C C . LEU A 1 86 ? -15.138 1.059 4.415 1.00 86.06 86 LEU A C 1
ATOM 684 O O . LEU A 1 86 ? -14.896 0.702 3.264 1.00 86.06 86 LEU A O 1
ATOM 688 N N . ARG A 1 87 ? -16.232 1.774 4.702 1.00 84.19 87 ARG A N 1
ATOM 689 C CA . ARG A 1 87 ? -17.154 2.302 3.682 1.00 84.19 87 ARG A CA 1
ATOM 690 C C . ARG A 1 87 ? -16.822 3.726 3.258 1.00 84.19 87 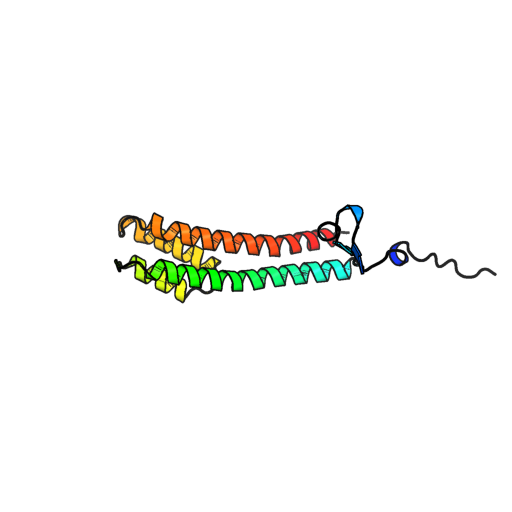ARG A C 1
ATOM 692 O O . ARG A 1 87 ? -17.011 4.027 2.088 1.00 84.19 87 ARG A O 1
ATOM 699 N N . ASN A 1 88 ? -16.364 4.556 4.191 1.00 87.44 88 ASN A N 1
ATOM 700 C CA . ASN A 1 88 ? -16.151 5.984 3.967 1.00 87.44 88 ASN A CA 1
ATOM 701 C C . ASN A 1 88 ? -14.721 6.318 3.543 1.00 87.44 88 ASN A C 1
ATOM 703 O O . ASN A 1 88 ? -14.505 7.350 2.921 1.00 87.44 88 ASN A O 1
ATOM 707 N N . LEU A 1 89 ? -13.746 5.475 3.887 1.00 87.19 89 LEU A N 1
ATOM 708 C CA . LEU A 1 89 ? -12.352 5.724 3.547 1.00 87.19 89 LEU A CA 1
ATOM 709 C C . LEU A 1 89 ? -12.000 5.025 2.239 1.00 87.19 89 LEU A C 1
ATOM 711 O O . LEU A 1 89 ? -11.995 3.795 2.136 1.00 87.19 89 LEU A O 1
ATOM 715 N N . GLU A 1 90 ? -11.711 5.840 1.231 1.00 85.00 90 GLU A N 1
ATOM 716 C CA . GLU A 1 90 ? -11.328 5.372 -0.099 1.00 85.00 90 GLU A CA 1
ATOM 717 C C . GLU A 1 90 ? -9.842 5.022 -0.156 1.00 85.00 90 GLU A C 1
ATOM 719 O O . GLU A 1 90 ? -9.468 4.016 -0.756 1.00 85.00 90 GLU A O 1
ATOM 724 N N . MET A 1 91 ? -8.989 5.788 0.529 1.00 83.56 91 MET A N 1
ATOM 725 C CA . MET A 1 91 ? -7.546 5.561 0.522 1.00 83.56 91 MET A CA 1
ATOM 726 C C . MET A 1 91 ? -7.096 4.551 1.585 1.00 83.56 91 MET A C 1
ATOM 728 O O . MET A 1 91 ? -7.552 4.548 2.733 1.00 83.56 91 MET A O 1
ATOM 732 N N . ALA A 1 92 ? -6.136 3.703 1.201 1.00 84.81 92 ALA A N 1
ATOM 733 C CA . ALA A 1 92 ? -5.517 2.718 2.091 1.00 84.81 92 ALA A CA 1
ATOM 734 C C . ALA A 1 92 ? -4.795 3.379 3.275 1.00 84.81 92 ALA A C 1
ATOM 736 O O . ALA A 1 92 ? -4.879 2.885 4.398 1.00 84.81 92 ALA A O 1
ATOM 737 N N . TYR A 1 93 ? -4.120 4.506 3.023 1.00 85.75 93 TYR A N 1
ATOM 738 C CA . TYR A 1 93 ? -3.423 5.287 4.044 1.00 85.75 93 TYR A CA 1
ATOM 739 C C . TYR A 1 93 ? -4.391 5.798 5.119 1.00 85.75 93 TYR A C 1
ATOM 741 O O . TYR A 1 93 ? -4.225 5.455 6.291 1.00 85.75 93 TYR A O 1
ATOM 749 N N . ASP A 1 94 ? -5.444 6.515 4.713 1.00 86.62 94 ASP A N 1
ATOM 750 C CA . ASP A 1 94 ? -6.454 7.040 5.638 1.00 86.62 94 ASP A CA 1
ATOM 751 C C . ASP A 1 94 ? -7.093 5.907 6.444 1.00 86.62 94 ASP A C 1
ATOM 753 O O . ASP A 1 94 ? -7.219 5.986 7.665 1.00 86.62 94 ASP A O 1
ATOM 757 N N . THR A 1 95 ? -7.408 4.790 5.777 1.00 87.25 95 THR A N 1
ATOM 758 C CA . THR A 1 95 ? -7.970 3.608 6.441 1.00 87.25 95 THR A CA 1
ATOM 759 C C . THR A 1 95 ? -7.029 3.034 7.497 1.00 87.25 95 THR A C 1
ATOM 761 O O . THR A 1 95 ? -7.479 2.664 8.581 1.00 87.25 95 THR A O 1
ATOM 764 N N . ALA A 1 96 ? -5.725 2.957 7.220 1.00 87.56 96 ALA A N 1
ATOM 765 C CA . ALA A 1 96 ? -4.742 2.455 8.174 1.00 87.56 96 ALA A CA 1
ATOM 766 C C . ALA A 1 96 ? -4.646 3.356 9.414 1.00 87.56 96 ALA A C 1
ATOM 768 O O . ALA A 1 96 ? -4.693 2.853 10.540 1.00 87.56 96 ALA A O 1
ATOM 769 N N . VAL A 1 97 ? -4.547 4.674 9.214 1.00 88.44 97 VAL A N 1
ATOM 770 C CA . VAL A 1 97 ? -4.443 5.663 10.298 1.00 88.44 97 VAL A CA 1
ATOM 771 C C . VAL A 1 97 ? -5.697 5.642 11.168 1.00 88.44 97 VAL A C 1
ATOM 773 O O . VAL A 1 97 ? -5.601 5.458 12.382 1.00 88.44 97 VAL A O 1
ATOM 776 N N . GLU A 1 98 ? -6.877 5.732 10.562 1.00 89.88 98 GLU A N 1
ATOM 777 C CA . GLU A 1 98 ? -8.146 5.767 11.291 1.00 89.88 98 GLU A CA 1
ATOM 778 C C . GLU A 1 98 ? -8.429 4.458 12.038 1.00 89.88 98 GLU A C 1
ATOM 780 O O . GLU A 1 98 ? -8.906 4.465 13.176 1.00 89.88 98 GLU A O 1
ATOM 785 N N . LEU A 1 99 ? -8.065 3.304 11.466 1.00 87.44 99 LEU A N 1
ATOM 786 C CA . LEU A 1 99 ? -8.163 2.024 12.171 1.00 87.44 99 LEU A CA 1
ATOM 787 C C . LEU A 1 99 ? -7.177 1.931 13.344 1.00 87.44 99 LEU A C 1
ATOM 789 O O . LEU A 1 99 ? -7.519 1.355 14.380 1.00 87.44 99 LEU A O 1
ATOM 793 N N . LEU A 1 100 ? -5.973 2.498 13.240 1.00 87.00 100 LEU A N 1
ATOM 794 C CA . LEU A 1 100 ? -5.031 2.560 14.364 1.00 87.00 100 LEU A CA 1
ATOM 795 C C . LEU A 1 100 ? -5.564 3.445 15.494 1.00 87.00 100 LEU A C 1
ATOM 797 O O . LEU A 1 100 ? -5.533 3.030 16.659 1.00 87.00 100 LEU A O 1
ATOM 801 N N . VAL A 1 101 ? -6.110 4.616 15.158 1.00 89.00 101 VAL A N 1
ATOM 802 C CA . VAL A 1 101 ? -6.760 5.522 16.115 1.00 89.00 101 VAL A CA 1
ATOM 803 C C . VAL A 1 101 ? -7.941 4.823 16.785 1.00 89.00 101 VAL A C 1
ATOM 805 O O . VAL A 1 101 ? -8.004 4.769 18.017 1.00 89.00 101 VAL A O 1
ATOM 808 N N . ALA A 1 102 ? -8.819 4.182 16.009 1.00 85.38 102 ALA A N 1
ATOM 809 C CA . ALA A 1 102 ? -9.937 3.400 16.532 1.00 85.38 102 ALA A CA 1
ATOM 810 C C . ALA A 1 102 ? -9.456 2.256 17.442 1.00 85.38 102 ALA A C 1
ATOM 812 O O . ALA A 1 102 ? -9.981 2.061 18.540 1.00 85.38 102 ALA A O 1
ATOM 813 N N . SER A 1 103 ? -8.403 1.530 17.056 1.00 84.38 103 SER A N 1
ATOM 814 C CA . SER A 1 103 ? -7.826 0.478 17.896 1.00 84.38 103 SER A CA 1
ATOM 815 C C . SER A 1 103 ? -7.291 1.020 19.221 1.00 84.38 103 SER A C 1
ATOM 817 O O . SER A 1 103 ? -7.344 0.301 20.223 1.00 84.38 103 SER A O 1
ATOM 819 N N . HIS A 1 104 ? -6.735 2.232 19.242 1.00 84.69 104 HIS A N 1
ATOM 820 C CA . HIS A 1 104 ? -6.259 2.858 20.470 1.00 84.69 104 HIS A CA 1
ATOM 821 C C . HIS A 1 104 ? -7.426 3.330 21.343 1.00 84.69 104 HIS A C 1
ATOM 823 O O . HIS A 1 104 ? -7.448 3.028 22.538 1.00 84.69 104 HIS A O 1
ATOM 829 N N . ALA A 1 105 ? -8.413 4.007 20.754 1.00 87.06 105 ALA A N 1
ATOM 830 C CA . ALA A 1 105 ? -9.583 4.535 21.453 1.00 87.06 105 ALA A CA 1
ATOM 831 C C . ALA A 1 105 ? -10.400 3.428 22.141 1.00 87.06 105 ALA A C 1
ATOM 833 O O . ALA A 1 105 ? -10.840 3.578 23.282 1.00 87.06 105 ALA A O 1
ATOM 834 N N . TRP A 1 106 ? -10.536 2.270 21.492 1.00 84.44 106 TRP A N 1
ATOM 835 C CA . TRP A 1 106 ? -11.329 1.147 21.999 1.00 84.44 106 TRP A CA 1
ATOM 836 C C . TRP A 1 106 ? -10.551 0.149 22.861 1.00 84.44 106 TRP A C 1
ATOM 838 O O . TRP A 1 106 ? -11.141 -0.805 23.371 1.00 84.44 106 TRP A O 1
ATOM 848 N N . ARG A 1 107 ? -9.251 0.376 23.109 1.00 80.38 107 ARG A N 1
ATOM 849 C CA . ARG A 1 107 ? -8.371 -0.581 23.813 1.00 80.38 107 ARG A CA 1
ATOM 850 C C . ARG A 1 107 ? -8.833 -0.959 25.225 1.00 80.38 107 ARG A C 1
ATOM 852 O O . ARG A 1 107 ? -8.466 -2.023 25.706 1.00 80.38 107 ARG A O 1
ATOM 859 N N . LYS A 1 108 ? -9.585 -0.075 25.892 1.00 81.38 108 LYS A N 1
ATOM 860 C CA . LYS A 1 108 ? -10.129 -0.282 27.248 1.00 81.38 108 LYS A CA 1
ATOM 861 C C . LYS A 1 108 ? -11.636 -0.575 27.266 1.00 81.38 108 LYS A C 1
ATOM 863 O O . LYS A 1 108 ? -12.155 -0.911 28.320 1.00 81.38 108 LYS A O 1
ATOM 868 N N . ARG A 1 109 ? -12.331 -0.405 26.134 1.00 78.75 109 ARG A N 1
ATOM 869 C CA . ARG A 1 109 ? -13.803 -0.458 26.043 1.00 78.75 109 ARG A CA 1
ATOM 870 C C . ARG A 1 109 ? -14.324 -1.725 25.368 1.00 78.75 109 ARG A C 1
ATOM 872 O O . ARG A 1 109 ? -15.397 -2.181 25.727 1.00 78.75 109 ARG A O 1
ATOM 879 N N . ALA A 1 110 ? -13.564 -2.308 24.441 1.00 76.31 110 ALA A N 1
ATOM 880 C CA . ALA A 1 110 ? -13.968 -3.514 23.724 1.00 76.31 110 ALA A CA 1
ATOM 881 C C . ALA A 1 110 ? -12.963 -4.659 23.927 1.00 76.31 110 ALA A C 1
ATOM 883 O O . ALA A 1 110 ? -11.746 -4.503 23.770 1.00 76.31 110 ALA A O 1
ATOM 884 N N . GLN A 1 111 ? -13.481 -5.846 24.251 1.00 70.62 111 GLN A N 1
ATOM 885 C CA . GLN A 1 111 ? -12.678 -7.058 24.407 1.00 70.62 111 GLN A CA 1
ATOM 886 C C . GLN A 1 111 ? -12.007 -7.428 23.080 1.00 70.62 111 GLN A C 1
ATOM 888 O O . GLN A 1 111 ? -12.649 -7.513 22.034 1.00 70.62 111 GLN A O 1
ATOM 893 N N . LYS A 1 112 ? -10.691 -7.669 23.117 1.00 74.75 112 LYS A N 1
ATOM 894 C CA . LYS A 1 112 ? -9.882 -8.054 21.943 1.00 74.75 112 LYS A CA 1
ATOM 895 C C . LYS A 1 112 ? -9.929 -7.038 20.780 1.00 74.75 112 LYS A C 1
ATOM 897 O O . LYS A 1 112 ? -9.566 -7.404 19.663 1.00 74.75 112 LYS A O 1
ATOM 902 N N . ALA A 1 113 ? -10.273 -5.767 21.031 1.00 73.69 113 ALA A N 1
ATOM 903 C CA . ALA A 1 113 ? -10.361 -4.707 20.014 1.00 73.69 113 ALA A CA 1
ATOM 904 C C . ALA A 1 113 ? -9.123 -4.633 19.107 1.00 73.69 113 ALA A C 1
ATOM 906 O O . ALA A 1 113 ? -9.226 -4.673 17.882 1.00 73.69 113 ALA A O 1
ATOM 907 N N . ARG A 1 114 ? -7.930 -4.643 19.717 1.00 76.00 114 ARG A N 1
ATOM 908 C CA . ARG A 1 114 ? -6.655 -4.625 18.989 1.00 76.00 114 ARG A CA 1
ATOM 909 C C . ARG A 1 114 ? -6.491 -5.847 18.079 1.00 76.00 114 ARG A C 1
ATOM 911 O O . ARG A 1 114 ? -6.088 -5.689 16.938 1.00 76.00 114 ARG A O 1
ATOM 918 N N . ARG A 1 115 ? -6.859 -7.055 18.525 1.00 78.62 115 ARG A N 1
ATOM 919 C CA . ARG A 1 115 ? -6.754 -8.276 17.698 1.00 78.62 115 ARG A CA 1
ATOM 920 C C . ARG A 1 115 ? -7.719 -8.272 16.506 1.00 78.62 115 ARG A C 1
ATOM 922 O O . ARG A 1 115 ? -7.433 -8.928 15.515 1.00 78.62 115 ARG A O 1
ATOM 929 N N . ARG A 1 116 ? -8.837 -7.540 16.593 1.00 78.00 116 ARG A N 1
ATOM 930 C CA . ARG A 1 116 ? -9.847 -7.437 15.523 1.00 78.00 116 ARG A CA 1
ATOM 931 C C . ARG A 1 116 ? -9.541 -6.355 14.484 1.00 78.00 116 ARG A C 1
ATOM 933 O O . ARG A 1 116 ? -10.019 -6.463 13.359 1.00 78.00 116 ARG A O 1
ATOM 940 N N . ILE A 1 117 ? -8.785 -5.320 14.859 1.00 81.69 117 ILE A N 1
ATOM 941 C CA . ILE A 1 117 ? -8.530 -4.145 14.007 1.00 81.69 117 ILE A CA 1
ATOM 942 C C . ILE A 1 117 ? -7.100 -4.102 13.472 1.00 81.69 117 ILE A C 1
ATOM 944 O O . ILE A 1 117 ? -6.894 -3.800 12.299 1.00 81.69 117 ILE A O 1
ATOM 948 N N . LEU A 1 118 ? -6.112 -4.441 14.302 1.00 83.50 118 LEU A N 1
ATOM 949 C CA . LEU A 1 118 ? -4.702 -4.369 13.934 1.00 83.50 118 LEU A CA 1
ATOM 950 C C . LEU A 1 118 ? -4.343 -5.151 12.657 1.00 83.50 118 LEU A C 1
ATOM 952 O O . LEU A 1 118 ? -3.622 -4.580 11.847 1.00 83.50 118 LEU A O 1
ATOM 956 N N . PRO A 1 119 ? -4.836 -6.383 12.396 1.00 86.00 119 PRO A N 1
ATOM 957 C CA . PRO A 1 119 ? -4.503 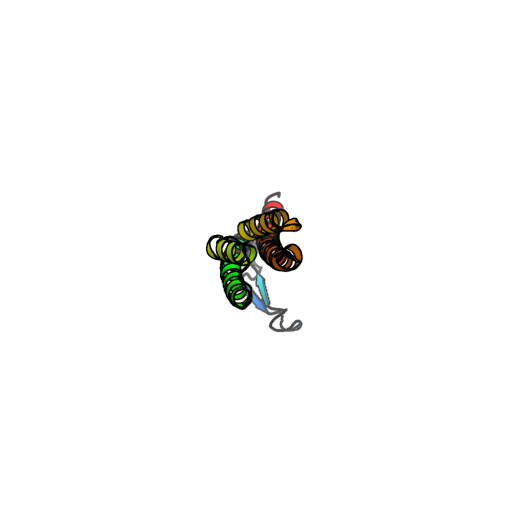-7.068 11.143 1.00 86.00 119 PRO A CA 1
ATOM 958 C C . PRO A 1 119 ? -5.021 -6.328 9.901 1.00 86.00 119 PRO A C 1
ATOM 960 O O . PRO A 1 119 ? -4.357 -6.335 8.870 1.00 86.00 119 PRO A O 1
ATOM 963 N N . ILE A 1 120 ? -6.165 -5.642 10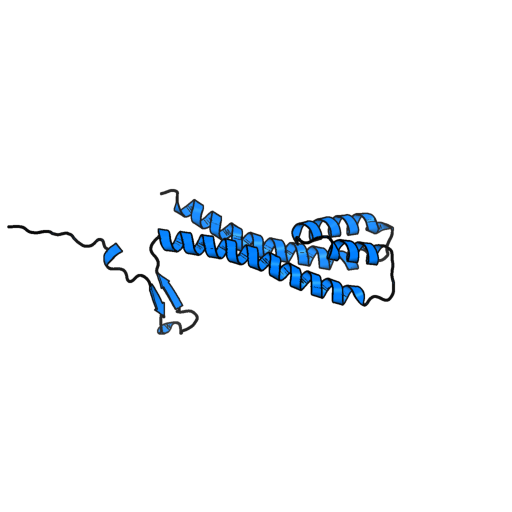.001 1.00 83.69 120 ILE A N 1
ATOM 964 C CA . ILE A 1 120 ? -6.738 -4.862 8.894 1.00 83.69 120 ILE A CA 1
ATOM 965 C C . ILE A 1 120 ? -5.913 -3.594 8.660 1.00 83.69 120 ILE A C 1
ATOM 967 O O . ILE A 1 120 ? -5.578 -3.281 7.520 1.00 83.69 120 ILE A O 1
ATOM 971 N N . ALA A 1 121 ? -5.537 -2.898 9.736 1.00 84.19 121 ALA A N 1
ATOM 972 C CA . ALA A 1 121 ? -4.667 -1.727 9.656 1.00 84.19 121 ALA A CA 1
ATOM 973 C C . ALA A 1 121 ? -3.281 -2.079 9.089 1.00 84.19 121 ALA A C 1
ATOM 975 O O . ALA A 1 121 ? -2.752 -1.352 8.253 1.00 84.19 121 ALA A O 1
ATOM 976 N N . LEU A 1 122 ? -2.716 -3.221 9.497 1.00 87.50 122 LEU A N 1
ATOM 977 C CA . LEU A 1 122 ? -1.450 -3.728 8.966 1.00 87.50 122 LEU A CA 1
ATOM 978 C C . LEU A 1 122 ? -1.560 -4.070 7.482 1.00 87.50 122 LEU A C 1
ATOM 980 O O . LEU A 1 122 ? -0.680 -3.693 6.719 1.00 87.50 122 LEU A O 1
ATOM 984 N N . LEU A 1 123 ? -2.640 -4.729 7.056 1.00 87.44 123 LEU A N 1
ATOM 985 C CA . LEU A 1 123 ? -2.869 -5.015 5.641 1.00 87.44 123 LEU A CA 1
ATOM 986 C C . LEU A 1 123 ? -2.944 -3.723 4.816 1.00 87.44 123 LEU A C 1
ATOM 988 O O . LEU A 1 123 ? -2.272 -3.617 3.794 1.00 87.44 123 LEU A O 1
ATOM 992 N N . ALA A 1 124 ? -3.706 -2.730 5.280 1.00 84.12 124 ALA A N 1
ATOM 993 C CA . ALA A 1 124 ? -3.820 -1.429 4.625 1.00 84.12 124 ALA A CA 1
ATOM 994 C C . ALA A 1 124 ? -2.460 -0.718 4.513 1.00 84.12 124 ALA A C 1
ATOM 996 O O . ALA A 1 124 ? -2.095 -0.237 3.439 1.00 84.12 124 ALA A O 1
ATOM 997 N N . ALA A 1 125 ? -1.672 -0.727 5.593 1.00 86.25 125 ALA A N 1
ATOM 998 C CA . ALA A 1 125 ? -0.332 -0.152 5.615 1.00 86.25 125 ALA A CA 1
ATOM 999 C C . ALA A 1 125 ? 0.640 -0.891 4.681 1.00 86.25 125 ALA A C 1
ATOM 1001 O O . ALA A 1 125 ? 1.388 -0.245 3.953 1.00 86.25 125 ALA A O 1
ATOM 1002 N N . ILE A 1 126 ? 0.615 -2.228 4.659 1.00 89.62 126 ILE A N 1
ATOM 1003 C CA . ILE A 1 126 ? 1.456 -3.048 3.772 1.00 89.62 126 ILE A CA 1
ATOM 1004 C C . ILE A 1 126 ? 1.122 -2.765 2.310 1.00 89.62 126 ILE A C 1
ATOM 1006 O O . ILE A 1 126 ? 2.033 -2.544 1.518 1.00 89.62 126 ILE A O 1
ATOM 1010 N N . VAL A 1 127 ? -0.165 -2.737 1.953 1.00 85.94 127 VAL A N 1
ATOM 1011 C CA . VAL A 1 127 ? -0.605 -2.417 0.589 1.00 85.94 127 VAL A CA 1
ATOM 1012 C C . VAL A 1 127 ? -0.126 -1.021 0.204 1.00 85.94 127 VAL A C 1
ATOM 1014 O O . VAL A 1 127 ? 0.522 -0.863 -0.827 1.00 85.94 127 VAL A O 1
ATOM 1017 N N . HIS A 1 128 ? -0.356 -0.020 1.054 1.00 85.56 128 HIS A N 1
ATOM 1018 C CA . HIS A 1 128 ? 0.085 1.342 0.777 1.00 85.56 128 HIS A CA 1
ATOM 1019 C C . HIS A 1 128 ? 1.607 1.436 0.593 1.00 85.56 128 HIS A C 1
ATOM 1021 O O . HIS A 1 128 ? 2.068 1.954 -0.421 1.00 85.56 128 HIS A O 1
ATOM 1027 N N . LEU A 1 129 ? 2.392 0.881 1.521 1.00 87.44 129 LEU A N 1
ATOM 1028 C CA . LEU A 1 129 ? 3.855 0.914 1.463 1.00 87.44 129 LEU A CA 1
ATOM 1029 C C . LEU A 1 129 ? 4.412 0.155 0.256 1.00 87.44 129 LEU A C 1
ATOM 1031 O O . LEU A 1 129 ? 5.369 0.624 -0.353 1.00 87.44 129 LEU A O 1
ATOM 1035 N N . ALA A 1 130 ? 3.825 -0.986 -0.112 1.00 87.31 130 ALA A N 1
ATOM 1036 C CA . ALA A 1 130 ? 4.273 -1.774 -1.256 1.00 87.31 130 ALA A CA 1
ATOM 1037 C C . ALA A 1 130 ? 4.112 -1.001 -2.573 1.00 87.31 130 ALA A C 1
ATOM 1039 O O . ALA A 1 130 ? 5.069 -0.887 -3.342 1.00 87.31 130 ALA A O 1
ATOM 1040 N N . PHE 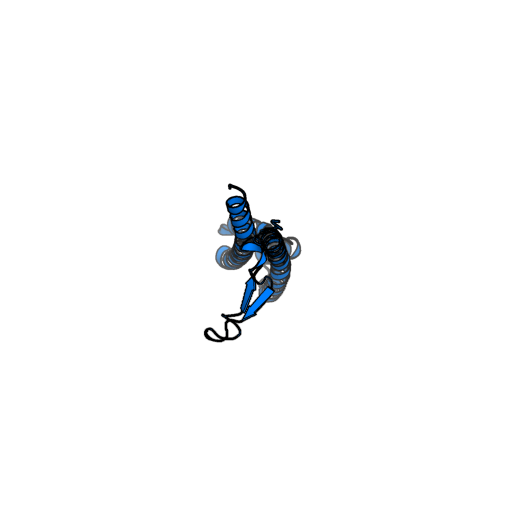A 1 131 ? 2.933 -0.421 -2.812 1.00 82.75 131 PHE A N 1
ATOM 1041 C CA . PHE A 1 131 ? 2.667 0.343 -4.032 1.00 82.75 131 PHE A CA 1
ATOM 1042 C C . PHE A 1 131 ? 3.380 1.700 -4.035 1.00 82.75 131 PHE A C 1
ATOM 1044 O O . PHE A 1 131 ? 3.924 2.094 -5.066 1.00 82.75 131 PHE A O 1
ATOM 1051 N N . PHE A 1 132 ? 3.467 2.375 -2.884 1.00 83.19 132 PHE A N 1
ATOM 1052 C CA . PHE A 1 132 ? 4.220 3.621 -2.753 1.00 83.19 132 PHE A CA 1
ATOM 1053 C C . PHE A 1 132 ? 5.713 3.403 -3.009 1.00 83.19 132 PHE A C 1
ATOM 1055 O O . PHE A 1 132 ? 6.311 4.135 -3.790 1.00 83.19 132 PHE A O 1
ATOM 1062 N N . ALA A 1 133 ? 6.326 2.370 -2.422 1.00 83.12 133 ALA A N 1
ATOM 1063 C CA . ALA A 1 133 ? 7.734 2.060 -2.658 1.00 83.12 133 ALA A CA 1
ATOM 1064 C C . ALA A 1 133 ? 8.001 1.673 -4.120 1.00 83.12 133 ALA A C 1
ATOM 1066 O O . ALA A 1 133 ? 9.019 2.086 -4.675 1.00 83.12 133 ALA A O 1
ATOM 1067 N N . ALA A 1 134 ? 7.100 0.916 -4.753 1.00 80.31 134 ALA A N 1
ATOM 1068 C CA . ALA A 1 134 ? 7.223 0.545 -6.161 1.00 80.31 134 ALA A CA 1
ATOM 1069 C C . ALA A 1 134 ? 7.141 1.764 -7.097 1.00 80.31 134 ALA A C 1
ATOM 1071 O O . ALA A 1 134 ? 7.928 1.861 -8.036 1.00 80.31 134 ALA A O 1
ATOM 1072 N N . GLY A 1 135 ? 6.247 2.719 -6.820 1.00 75.12 135 GLY A N 1
ATOM 1073 C CA . GLY A 1 135 ? 6.143 3.970 -7.576 1.00 75.12 135 GLY A CA 1
ATOM 1074 C C . GLY A 1 135 ? 7.297 4.942 -7.300 1.00 75.12 135 GLY A C 1
ATOM 1075 O O . GLY A 1 135 ? 7.926 5.446 -8.227 1.00 75.12 135 GLY A O 1
ATOM 1076 N N . ALA A 1 136 ? 7.626 5.178 -6.028 1.00 74.00 136 ALA A N 1
ATOM 1077 C CA . ALA A 1 136 ? 8.613 6.174 -5.608 1.00 74.00 136 ALA A CA 1
ATOM 1078 C C . ALA A 1 136 ? 10.061 5.781 -5.941 1.00 74.00 136 ALA A C 1
ATOM 1080 O O . ALA A 1 136 ? 10.862 6.642 -6.308 1.00 74.00 136 ALA A O 1
ATOM 1081 N N . ARG A 1 137 ? 10.413 4.486 -5.869 1.00 61.84 137 ARG A N 1
ATOM 1082 C CA . ARG A 1 137 ? 11.761 4.022 -6.252 1.00 61.84 137 ARG A CA 1
ATOM 1083 C C . ARG A 1 137 ? 12.098 4.362 -7.701 1.00 61.84 137 ARG A C 1
ATOM 1085 O O . ARG A 1 137 ? 13.248 4.682 -7.985 1.00 61.84 137 ARG A O 1
ATOM 1092 N N . ASN A 1 138 ? 11.108 4.353 -8.591 1.00 58.97 138 ASN A N 1
ATOM 1093 C CA . ASN A 1 138 ? 11.307 4.706 -9.994 1.00 58.97 138 ASN A CA 1
ATOM 1094 C C . ASN A 1 138 ? 11.692 6.184 -10.163 1.00 58.97 138 ASN A C 1
ATOM 1096 O O . ASN A 1 138 ? 12.593 6.490 -10.936 1.00 58.97 138 ASN A O 1
ATOM 1100 N N . PHE A 1 139 ? 11.097 7.095 -9.388 1.00 60.09 139 PHE A N 1
ATOM 1101 C CA . PHE A 1 139 ? 11.445 8.520 -9.429 1.00 60.09 139 PHE A CA 1
ATOM 1102 C C . PHE A 1 139 ? 12.859 8.814 -8.907 1.00 60.09 139 PHE A C 1
ATOM 1104 O O . PHE A 1 139 ? 13.561 9.640 -9.485 1.00 60.09 139 PHE A O 1
ATOM 1111 N N . VAL A 1 140 ? 13.316 8.106 -7.869 1.00 61.72 140 VAL A N 1
ATOM 1112 C CA . VAL A 1 140 ? 14.692 8.253 -7.350 1.00 61.72 140 VAL A CA 1
ATOM 1113 C C . VAL A 1 140 ? 15.735 7.805 -8.378 1.00 61.72 140 VAL A C 1
ATOM 1115 O O . VAL A 1 140 ? 16.785 8.434 -8.502 1.00 61.72 140 VAL A O 1
ATOM 1118 N N . LEU A 1 141 ? 15.451 6.751 -9.149 1.00 57.91 141 LEU A N 1
ATOM 1119 C CA . LEU A 1 141 ? 16.338 6.307 -10.229 1.00 57.91 141 LEU A CA 1
ATOM 1120 C C . LEU A 1 141 ? 16.424 7.334 -11.365 1.00 57.91 141 LEU A C 1
ATOM 1122 O O . LEU A 1 141 ? 17.501 7.513 -11.926 1.00 57.91 141 LEU A O 1
ATOM 1126 N N . LEU A 1 142 ? 15.326 8.037 -11.657 1.00 59.41 142 LEU A N 1
ATOM 1127 C CA . LEU A 1 142 ? 15.291 9.104 -12.660 1.00 59.41 142 LEU A CA 1
ATOM 1128 C C . LEU A 1 142 ? 16.069 10.346 -12.211 1.00 59.41 142 LEU A C 1
ATOM 1130 O O . LEU A 1 142 ? 16.844 10.878 -12.998 1.00 59.41 142 LEU A O 1
ATOM 1134 N N . ALA A 1 143 ? 15.932 10.757 -10.945 1.00 58.34 143 ALA A N 1
ATOM 1135 C CA . ALA A 1 143 ? 16.687 11.881 -10.385 1.00 58.34 143 ALA A CA 1
ATOM 1136 C C . ALA A 1 143 ? 18.201 11.613 -10.384 1.00 58.34 143 ALA A C 1
ATOM 1138 O O . ALA A 1 143 ? 18.994 12.472 -10.745 1.00 58.34 143 ALA A O 1
ATOM 1139 N N . ARG A 1 144 ? 18.614 10.375 -10.085 1.00 56.84 144 ARG A N 1
ATOM 1140 C CA . ARG A 1 144 ? 20.029 9.977 -10.142 1.00 56.84 144 ARG A CA 1
ATOM 1141 C C . ARG A 1 144 ? 20.583 9.917 -11.566 1.00 56.84 144 ARG A C 1
ATOM 1143 O O . ARG A 1 144 ? 21.795 9.929 -11.762 1.00 56.84 144 ARG A O 1
ATOM 1150 N N . GLN A 1 145 ? 19.707 9.797 -12.561 1.00 56.69 145 GLN A N 1
ATOM 1151 C CA . GLN A 1 145 ? 20.097 9.772 -13.961 1.00 56.69 145 GLN A CA 1
ATOM 1152 C C . GLN A 1 145 ? 20.270 11.173 -14.543 1.00 56.69 145 GLN A C 1
ATOM 1154 O O . GLN A 1 145 ? 20.866 11.246 -15.602 1.00 56.69 145 GLN A O 1
ATOM 1159 N N . THR A 1 146 ? 19.774 12.249 -13.924 1.00 55.34 146 THR A N 1
ATOM 1160 C CA . THR A 1 146 ? 19.869 13.627 -14.451 1.00 55.34 146 THR A CA 1
ATOM 1161 C C . THR A 1 146 ? 21.096 14.411 -13.975 1.00 55.34 146 THR A C 1
ATOM 1163 O O . THR A 1 146 ? 21.337 15.494 -14.495 1.00 55.34 146 THR A O 1
ATOM 1166 N N . ASP A 1 147 ? 21.884 13.864 -13.045 1.00 45.97 147 ASP A N 1
ATOM 1167 C CA . ASP A 1 147 ? 23.025 14.549 -12.409 1.00 45.97 147 ASP A CA 1
ATOM 1168 C C . ASP A 1 147 ? 24.373 14.379 -13.155 1.00 45.97 147 ASP A C 1
ATOM 1170 O O . ASP A 1 147 ? 25.437 14.395 -12.535 1.00 45.97 147 ASP A O 1
ATOM 1174 N N . TRP A 1 148 ? 24.350 14.198 -14.480 1.00 42.97 148 TRP A N 1
ATOM 1175 C CA . TRP A 1 148 ? 25.541 14.158 -15.342 1.00 42.97 148 TRP A CA 1
ATOM 1176 C C . TRP A 1 148 ? 25.257 14.703 -16.740 1.00 42.97 148 TRP A C 1
ATOM 1178 O O . TRP A 1 148 ? 24.241 14.285 -17.357 1.00 42.97 148 TRP A O 1
#

Organism: NCBI:txid682080

Foldseek 3Di:
DDDDPPVPDVVNVDDAAWDAPPVVHRPVRIDGHDDPVVVLVVLLVVLVVLLVVLLVVVLVVLVVCLVVLVPDPDDDPLSVQLNCLSVVDSALVSSLVVLVVSLVVCVPPDDCSCVSRVVSSVVSVCSCCVSCCSNVVSVVVVVVVVPD

Secondary structure (DSSP, 8-state):
---------TTTTS--EEEE-TTT-TTTTEEEE--HHHHHHHHHHHHHHHHHHHHHHHHHHHHHHHHHHTT-S---HHHHHHHHHHHH--SHHHHHHHHHHHHHHTTTTSTTHHHHHHHHHHHHHHHHHHHHHHHHHHHHHHHHHS--